Protein AF-A0ABD2UKI7-F1 (afdb_monomer_lite)

Secondary structure (DSSP, 8-state):
---------------------------------------TTHHHHHHHHHHHHTT---EEEEEEE-TTS-EEEEEEE--STTPPTT---GGGSBTTTEEEEEE-GGG-EEEEEEEEEE-HHHHHHTTHHHHHHHHHHH-SS-HHHHHHHHHHHHHHT--S-S---EEEEEEEEPPPP-------

Radius of gyration: 26.69 Å; chains: 1; bounding box: 44×80×82 Å

InterPro domains:
  IPR000246 Peptidase T2, asparaginase 2 [PF01112] (41-159)
  IPR000246 Peptidase T2, asparaginase 2 [PTHR10188] (31-173)
  IPR029055 Nucleophile aminohydrolases, N-terminal [SSF56235] (54-175)

Foldseek 3Di:
DDDDDDDDDDDDDDDDDDDDDDDDDDDDDDDDDDDDDDDPPVVVVVVVVLVVQQFDWDKDKDWDADPQGDIDIAMDGPDGPPDDPPDDFQRPDELQQKYWDQAAPPRPGKTKIKGKTFDGVLSVVLSLHNQLSNLCRPDPDHSVVSNVVSLVVSVVPDDDDPTSDMDMDMDIDDHDDPPPDPPD

Organism: NCBI:txid62892

pLDDT: mean 72.33, std 24.89, range [25.42, 97.56]

Structure (mmCIF, N/CA/C/O backbone):
data_AF-A0ABD2UKI7-F1
#
_entry.id   AF-A0ABD2UKI7-F1
#
loop_
_atom_site.group_PDB
_atom_site.id
_atom_site.type_symbol
_atom_site.label_atom_id
_atom_site.label_alt_id
_atom_site.label_comp_id
_atom_site.label_asym_id
_atom_site.label_entity_id
_atom_site.label_seq_id
_atom_site.pdbx_PDB_ins_code
_atom_site.Cartn_x
_atom_site.Cartn_y
_atom_site.Cartn_z
_atom_site.occupancy
_atom_site.B_iso_or_equiv
_atom_site.auth_seq_id
_atom_site.auth_comp_id
_atom_site.auth_asym_id
_atom_site.auth_atom_id
_atom_site.pdbx_PDB_model_num
ATOM 1 N N . MET A 1 1 ? -11.313 70.860 23.145 1.00 34.66 1 MET A N 1
ATOM 2 C CA . MET A 1 1 ? -11.004 71.648 21.934 1.00 34.66 1 MET A CA 1
ATOM 3 C C . MET A 1 1 ? -10.663 70.625 20.861 1.00 34.66 1 MET A C 1
ATOM 5 O O . MET A 1 1 ? -9.741 69.865 21.110 1.00 34.66 1 MET A O 1
ATOM 9 N N . LEU A 1 2 ? -11.584 70.318 19.932 1.00 32.53 2 LEU A N 1
ATOM 10 C CA . LEU A 1 2 ? -11.815 71.061 18.664 1.00 32.53 2 LEU A CA 1
ATOM 11 C C . LEU A 1 2 ? -10.552 70.909 17.777 1.00 32.53 2 LEU A C 1
ATOM 13 O O . LEU A 1 2 ? -9.479 71.235 18.268 1.00 32.53 2 LEU A O 1
ATOM 17 N N . ASP A 1 3 ? -10.529 70.376 16.551 1.00 33.59 3 ASP A N 1
ATOM 18 C CA . ASP A 1 3 ? -11.526 70.261 15.476 1.00 33.59 3 ASP A CA 1
ATOM 19 C C . ASP A 1 3 ? -11.080 69.240 14.393 1.00 33.59 3 ASP A C 1
ATOM 21 O O . ASP A 1 3 ? -9.898 68.909 14.282 1.00 33.59 3 ASP A O 1
ATOM 25 N N . ASP A 1 4 ? -12.045 68.800 13.577 1.00 31.83 4 ASP A N 1
ATOM 26 C CA . ASP A 1 4 ? -11.924 68.097 12.286 1.00 31.83 4 ASP A CA 1
ATOM 27 C C . ASP A 1 4 ? -11.396 68.987 11.130 1.00 31.83 4 ASP A C 1
ATOM 29 O O . ASP A 1 4 ? -11.665 70.186 11.128 1.00 31.83 4 ASP A O 1
ATOM 33 N N . ALA A 1 5 ? -10.774 68.387 10.086 1.00 36.06 5 ALA A N 1
ATOM 34 C CA . ALA A 1 5 ? -11.144 68.536 8.648 1.00 36.06 5 ALA A CA 1
ATOM 35 C C . ALA A 1 5 ? -10.115 67.956 7.621 1.00 36.06 5 ALA A C 1
ATOM 37 O O . ALA A 1 5 ? -8.963 68.370 7.603 1.00 36.06 5 ALA A O 1
ATOM 38 N N . LYS A 1 6 ? -10.611 67.043 6.745 1.00 33.31 6 LYS A N 1
ATOM 39 C CA . LYS A 1 6 ? -10.411 66.789 5.270 1.00 33.31 6 LYS A CA 1
ATOM 40 C C . LYS A 1 6 ? -9.145 67.297 4.527 1.00 33.31 6 LYS A C 1
ATOM 42 O O . LYS A 1 6 ? -8.696 68.395 4.795 1.00 33.31 6 LYS A O 1
ATOM 47 N N . ALA A 1 7 ? -8.624 66.727 3.423 1.00 32.88 7 ALA A N 1
ATOM 48 C CA . ALA A 1 7 ? -8.887 65.619 2.465 1.00 32.88 7 ALA A CA 1
ATOM 49 C C . ALA A 1 7 ? -7.605 65.485 1.562 1.00 32.88 7 ALA A C 1
ATOM 51 O O . ALA A 1 7 ? -6.802 66.412 1.575 1.00 32.88 7 ALA A O 1
ATOM 52 N N . VAL A 1 8 ? -7.267 64.407 0.824 1.00 32.62 8 VAL A N 1
ATOM 53 C CA . VAL A 1 8 ? -7.708 64.016 -0.548 1.00 32.62 8 VAL A CA 1
ATOM 54 C C . VAL A 1 8 ? -6.780 62.872 -1.065 1.00 32.62 8 VAL A C 1
ATOM 56 O O . VAL A 1 8 ? -5.572 63.004 -0.912 1.00 32.62 8 VAL A O 1
ATOM 59 N N . ASN A 1 9 ? -7.385 61.817 -1.651 1.00 27.88 9 ASN A N 1
ATOM 60 C CA . ASN A 1 9 ? -7.051 60.881 -2.775 1.00 27.88 9 ASN A CA 1
ATOM 61 C C . ASN A 1 9 ? -5.577 60.482 -3.100 1.00 27.88 9 ASN A C 1
ATOM 63 O O . ASN A 1 9 ? -4.677 61.298 -3.003 1.00 27.88 9 ASN A O 1
ATOM 67 N N . ASP A 1 10 ? -5.236 59.239 -3.489 1.00 28.66 10 ASP A N 1
ATOM 68 C CA . ASP A 1 10 ? -5.708 58.483 -4.672 1.00 28.66 10 ASP A CA 1
ATOM 69 C C . ASP A 1 10 ? -5.610 56.938 -4.536 1.00 28.66 10 ASP A C 1
ATOM 71 O O . ASP A 1 10 ? -4.787 56.402 -3.795 1.00 28.66 10 ASP A O 1
ATOM 75 N N . ALA A 1 11 ? -6.469 56.241 -5.295 1.00 32.31 11 ALA A N 1
ATOM 76 C CA . ALA A 1 11 ? -6.607 54.778 -5.440 1.00 32.31 11 ALA A CA 1
ATOM 77 C C . ALA A 1 11 ? -5.668 54.204 -6.555 1.00 32.31 11 ALA A C 1
ATOM 79 O O . ALA A 1 11 ? -4.921 54.998 -7.129 1.00 32.31 11 ALA A O 1
ATOM 80 N N . PRO A 1 12 ? -5.644 52.884 -6.903 1.00 35.91 12 PRO A N 1
ATOM 81 C CA . PRO A 1 12 ? -6.806 52.141 -7.427 1.00 35.91 12 PRO A CA 1
ATOM 82 C C . PRO A 1 12 ? -7.018 50.695 -6.911 1.00 35.91 12 PRO A C 1
ATOM 84 O O . PRO A 1 12 ? -6.092 49.963 -6.572 1.00 35.91 12 PRO A O 1
ATOM 87 N N . ASP A 1 13 ? -8.296 50.303 -6.946 1.00 25.97 13 ASP A N 1
ATOM 88 C CA . ASP A 1 13 ? -8.883 48.969 -6.759 1.00 25.97 13 ASP A CA 1
ATOM 89 C C . ASP A 1 13 ? -8.668 48.042 -7.971 1.00 25.97 13 ASP A C 1
ATOM 91 O O . ASP A 1 13 ? -8.843 48.470 -9.113 1.00 25.97 13 ASP A O 1
ATOM 95 N N . ILE A 1 14 ? -8.482 46.736 -7.733 1.00 30.80 14 ILE A N 1
ATOM 96 C CA . ILE A 1 14 ? -8.869 45.684 -8.692 1.00 30.80 14 ILE A CA 1
ATOM 97 C C . ILE A 1 14 ? -9.684 44.610 -7.957 1.00 30.80 14 ILE A C 1
ATOM 99 O O . ILE A 1 14 ? -9.165 43.830 -7.160 1.00 30.80 14 ILE A O 1
ATOM 103 N N . LYS A 1 15 ? -10.989 44.588 -8.253 1.00 27.50 15 LYS A N 1
ATOM 104 C CA . LYS A 1 15 ? -11.957 43.537 -7.907 1.00 27.50 15 LYS A CA 1
ATOM 105 C C . LYS A 1 15 ? -11.877 42.397 -8.922 1.00 27.50 15 LYS A C 1
ATOM 107 O O . LYS A 1 15 ? -11.728 42.648 -10.113 1.00 27.50 15 LYS A O 1
ATOM 112 N N . MET A 1 16 ? -12.108 41.165 -8.472 1.00 26.16 16 MET A N 1
ATOM 113 C CA . MET A 1 16 ? -12.316 40.008 -9.344 1.00 26.16 16 MET A CA 1
ATOM 114 C C . MET A 1 16 ? -13.643 39.333 -8.970 1.00 26.16 16 MET A C 1
ATOM 116 O O . MET A 1 16 ? -13.858 38.960 -7.818 1.00 26.16 16 MET A O 1
ATOM 120 N N . THR A 1 17 ? -14.558 39.240 -9.937 1.00 27.23 17 THR A N 1
ATOM 121 C CA . THR A 1 17 ? -15.897 38.637 -9.819 1.00 27.23 17 THR A C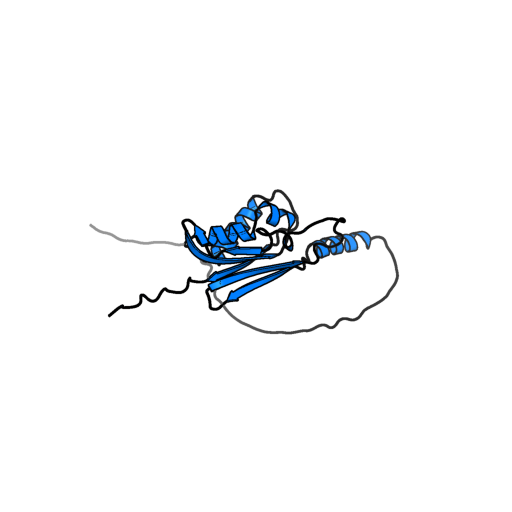A 1
ATOM 122 C C . THR A 1 17 ? -16.048 37.459 -10.787 1.00 27.23 17 THR A C 1
ATOM 124 O O . THR A 1 17 ? -15.547 37.515 -11.906 1.00 27.23 17 THR A O 1
ATOM 127 N N . ASN A 1 18 ? -16.766 36.422 -10.344 1.00 27.81 18 ASN A N 1
ATOM 128 C CA . ASN A 1 18 ? -17.117 35.175 -11.047 1.00 27.81 18 ASN A CA 1
ATOM 129 C C . ASN A 1 18 ? -17.996 35.361 -12.307 1.00 27.81 18 ASN A C 1
ATOM 131 O O . ASN A 1 18 ? -18.857 36.239 -12.302 1.00 27.81 18 ASN A O 1
ATOM 135 N N . ALA A 1 19 ? -17.906 34.435 -13.285 1.00 28.41 19 ALA A N 1
ATOM 136 C CA . ALA A 1 19 ? -18.919 33.385 -13.575 1.00 28.41 19 ALA A CA 1
ATOM 137 C C . ALA A 1 19 ? -18.889 32.812 -15.030 1.00 28.41 19 ALA A C 1
ATOM 139 O O . ALA A 1 19 ? -18.570 33.543 -15.962 1.00 28.41 19 ALA A O 1
ATOM 140 N N . LYS A 1 20 ? -19.391 31.556 -15.162 1.00 28.77 20 LYS A N 1
ATOM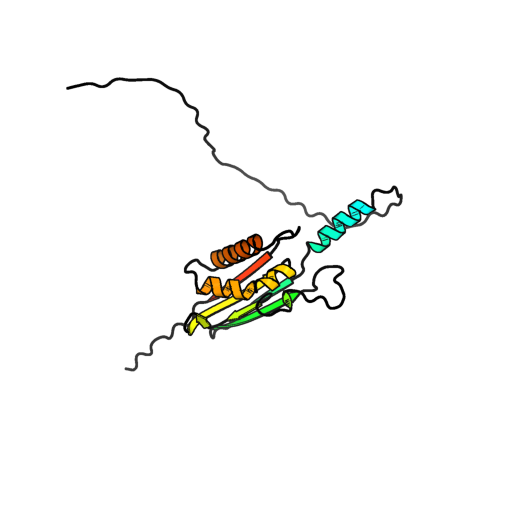 141 C CA . LYS A 1 20 ? -20.008 30.832 -16.324 1.00 28.77 20 LYS A CA 1
ATOM 142 C C . LYS A 1 20 ? -19.098 30.008 -17.273 1.00 28.77 20 LYS A C 1
ATOM 144 O O . LYS A 1 20 ? -18.156 30.552 -17.824 1.00 28.77 20 LYS A O 1
ATOM 149 N N . GLU A 1 21 ? -19.217 28.659 -17.287 1.00 25.42 21 GLU A N 1
ATOM 150 C CA . GLU A 1 21 ? -20.090 27.769 -18.139 1.00 25.42 21 GLU A CA 1
ATOM 151 C C . GLU A 1 21 ? -19.555 27.668 -19.599 1.00 25.42 21 GLU A C 1
ATOM 153 O O . GLU A 1 21 ? -19.204 28.699 -20.147 1.00 25.42 21 GLU A O 1
ATOM 158 N N . THR A 1 22 ? -19.404 26.554 -20.348 1.00 26.58 22 THR A N 1
ATOM 159 C CA . THR A 1 22 ? -20.104 25.253 -20.469 1.00 26.58 22 THR A CA 1
ATOM 160 C C . THR A 1 22 ? -19.372 24.333 -21.499 1.00 26.58 22 THR A C 1
ATOM 162 O O . THR A 1 22 ? -18.744 24.848 -22.415 1.00 26.58 22 THR A O 1
ATOM 165 N N . ASN A 1 23 ? -19.505 23.000 -21.337 1.00 27.52 23 ASN A N 1
ATOM 166 C CA . ASN A 1 23 ? -19.425 21.827 -22.259 1.00 27.52 23 ASN A CA 1
ATOM 167 C C . ASN A 1 23 ? -18.606 21.823 -23.576 1.00 27.52 23 ASN A C 1
ATOM 169 O O . ASN A 1 23 ? -18.861 22.631 -24.460 1.00 27.52 23 ASN A O 1
ATOM 173 N N . ALA A 1 24 ? -17.861 20.725 -23.812 1.00 27.64 24 ALA A N 1
ATOM 174 C CA . ALA A 1 24 ? -18.074 19.798 -24.949 1.00 27.64 24 ALA A CA 1
ATOM 175 C C . ALA A 1 24 ? -17.179 18.539 -24.853 1.00 27.64 24 ALA A C 1
ATOM 177 O O . ALA A 1 24 ? -16.019 18.608 -24.459 1.00 27.64 24 ALA A O 1
ATOM 178 N N . ILE A 1 25 ? -17.763 17.396 -25.214 1.00 38.03 25 ILE A N 1
ATOM 179 C CA . ILE A 1 25 ? -17.191 16.044 -25.270 1.00 38.03 25 ILE A CA 1
ATOM 180 C C . ILE A 1 25 ? -16.642 15.823 -26.684 1.00 38.03 25 ILE A C 1
ATOM 182 O O . ILE A 1 25 ? -17.326 16.187 -27.639 1.00 38.03 25 ILE A O 1
ATOM 186 N N . SER A 1 26 ? -15.497 15.153 -26.832 1.00 28.19 26 SER A N 1
ATOM 187 C CA . SER A 1 26 ? -15.222 14.384 -28.056 1.00 28.19 26 SER A CA 1
ATOM 188 C C . SER 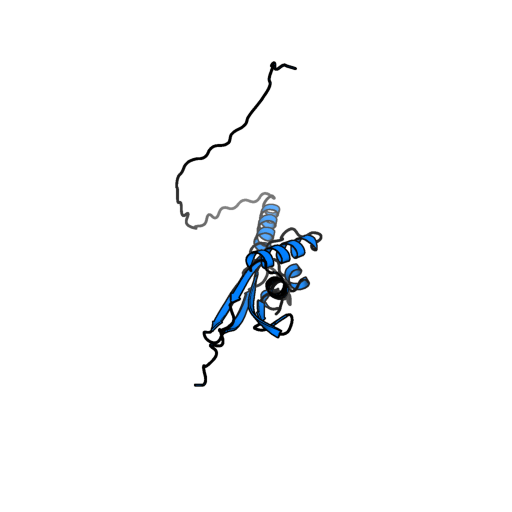A 1 26 ? -14.247 13.242 -27.778 1.00 28.19 26 SER A C 1
ATOM 190 O O . SER A 1 26 ? -13.084 13.458 -27.445 1.00 28.19 26 SER A O 1
ATOM 192 N N . GLU A 1 27 ? -14.781 12.032 -27.913 1.00 35.81 27 GLU A N 1
ATOM 193 C CA . GLU A 1 27 ? -14.075 10.785 -28.186 1.00 35.81 27 GLU A CA 1
ATOM 194 C C . GLU A 1 27 ? -13.329 10.923 -29.521 1.00 35.81 27 GLU A C 1
ATOM 196 O O . GLU A 1 27 ? -13.884 11.483 -30.467 1.00 35.81 27 GLU A O 1
ATOM 201 N N . VAL A 1 28 ? -12.103 10.404 -29.628 1.00 29.27 28 VAL A N 1
ATOM 202 C CA . VAL A 1 28 ? -11.492 10.148 -30.939 1.00 29.27 28 VAL A CA 1
ATOM 203 C C . VAL A 1 28 ? -10.830 8.778 -30.920 1.00 29.27 28 VAL A C 1
ATOM 205 O O . VAL A 1 28 ? -9.921 8.502 -30.137 1.00 29.27 28 VAL A O 1
ATOM 208 N N . GLU A 1 29 ? -11.379 7.932 -31.786 1.00 27.38 29 GLU A N 1
ATOM 209 C CA . GLU A 1 29 ? -10.967 6.583 -32.138 1.00 27.38 29 GLU A CA 1
ATOM 210 C C . GLU A 1 29 ? -9.518 6.500 -32.630 1.00 27.38 29 GLU A C 1
ATOM 212 O O . GLU A 1 29 ? -8.951 7.416 -33.224 1.00 27.38 29 GLU A O 1
ATOM 217 N N . SER A 1 30 ? -8.954 5.316 -32.421 1.00 35.41 30 SER A N 1
ATOM 218 C CA . SER A 1 30 ? -7.718 4.842 -33.030 1.00 35.41 30 SER A CA 1
ATOM 219 C C . SER A 1 30 ? -7.952 4.446 -34.490 1.00 35.41 30 SER A C 1
ATOM 221 O O . SER A 1 30 ? -8.977 3.835 -34.773 1.00 35.41 30 SER A O 1
ATOM 223 N N . GLN A 1 31 ? -6.992 4.726 -35.387 1.00 28.91 31 GLN A N 1
ATOM 224 C CA . GLN A 1 31 ? -6.521 3.842 -36.480 1.00 28.91 31 GLN A CA 1
ATOM 225 C C . GLN A 1 31 ? -5.398 4.508 -37.325 1.00 28.91 31 GLN A C 1
ATOM 227 O O . GLN A 1 31 ? -5.232 5.727 -37.272 1.00 28.91 31 GLN A O 1
ATOM 232 N N . PRO A 1 32 ? -4.565 3.709 -38.033 1.00 40.91 32 PRO A N 1
ATOM 233 C CA . PRO A 1 32 ? -3.160 4.006 -38.330 1.00 40.91 32 PRO A CA 1
ATOM 234 C C . PRO A 1 32 ? -2.938 4.622 -39.721 1.00 40.91 32 PRO A C 1
ATOM 236 O O . PRO A 1 32 ? -3.756 4.475 -40.625 1.00 40.91 32 PRO A O 1
ATOM 239 N N . SER A 1 33 ? -1.803 5.294 -39.926 1.00 28.86 33 SER A N 1
ATOM 240 C CA . SER A 1 33 ? -1.384 5.785 -41.246 1.00 28.86 33 SER A CA 1
ATOM 241 C C . SER A 1 33 ? 0.111 5.570 -41.451 1.00 28.86 33 SER A C 1
ATOM 243 O O . SER A 1 33 ? 0.948 6.141 -40.760 1.00 28.86 33 SER A O 1
ATOM 245 N N . ASP A 1 34 ? 0.396 4.708 -42.414 1.00 39.03 34 ASP A N 1
ATOM 246 C CA . ASP A 1 34 ? 1.694 4.248 -42.881 1.00 39.03 34 ASP A CA 1
ATOM 247 C C . ASP A 1 34 ? 2.145 5.154 -44.041 1.00 39.03 34 ASP A C 1
ATOM 249 O O . ASP A 1 34 ? 1.484 5.132 -45.078 1.00 39.03 34 ASP A O 1
ATOM 253 N N . GLN A 1 35 ? 3.207 5.967 -43.899 1.00 35.75 35 GLN A N 1
ATOM 254 C CA . GLN A 1 35 ? 3.926 6.571 -45.041 1.00 35.75 35 GLN A CA 1
ATOM 255 C C . GLN A 1 35 ? 5.415 6.844 -44.749 1.00 35.75 35 GLN A C 1
ATOM 257 O O . GLN A 1 35 ? 5.794 7.571 -43.834 1.00 35.75 35 GLN A O 1
ATOM 262 N N . LEU A 1 36 ? 6.252 6.272 -45.618 1.00 48.94 36 LEU A N 1
ATOM 263 C CA . LEU A 1 36 ? 7.705 6.408 -45.729 1.00 48.94 36 LEU A CA 1
ATOM 264 C C . LEU A 1 36 ? 8.148 7.804 -46.209 1.00 48.94 36 LEU A C 1
ATOM 266 O O . LEU A 1 36 ? 7.772 8.206 -47.309 1.00 48.94 36 LEU A O 1
ATOM 270 N N . ARG A 1 37 ? 9.086 8.447 -45.497 1.00 34.56 37 ARG A N 1
ATOM 271 C CA . ARG A 1 37 ? 10.335 9.023 -46.057 1.00 34.56 37 ARG A CA 1
ATOM 272 C C . ARG A 1 37 ? 11.174 9.677 -44.958 1.00 34.56 37 ARG A C 1
ATOM 274 O O . ARG A 1 37 ? 10.695 10.545 -44.242 1.00 3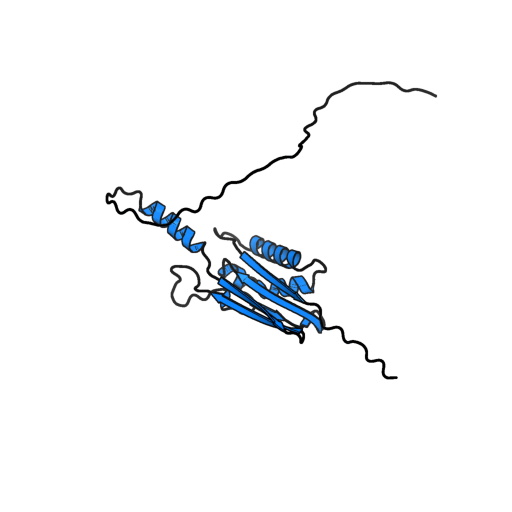4.56 37 ARG A O 1
ATOM 281 N N . GLY A 1 38 ? 12.428 9.246 -44.847 1.00 45.75 38 GLY A N 1
ATOM 282 C CA . GLY A 1 38 ? 13.380 9.771 -43.877 1.00 45.75 38 GLY A CA 1
ATOM 283 C C . GLY A 1 38 ? 13.914 11.155 -44.237 1.00 45.75 38 GLY A C 1
ATOM 284 O O . GLY A 1 38 ? 14.222 11.425 -45.395 1.00 45.75 38 GLY A O 1
ATOM 285 N N . ASP A 1 39 ? 14.072 11.974 -43.202 1.00 39.00 39 ASP A N 1
ATOM 286 C CA . ASP A 1 39 ? 15.196 12.890 -43.027 1.00 39.00 39 ASP A CA 1
ATOM 287 C C . ASP A 1 39 ? 15.414 13.071 -41.510 1.00 39.00 39 ASP A C 1
ATOM 289 O O . ASP A 1 39 ? 14.467 12.942 -40.732 1.00 39.00 39 ASP A O 1
ATOM 293 N N . GLY A 1 40 ? 16.661 13.240 -41.072 1.00 48.00 40 GLY A N 1
ATOM 294 C CA . GLY A 1 40 ? 17.178 12.902 -39.730 1.00 48.00 40 GLY A CA 1
ATOM 295 C C . GLY A 1 40 ? 16.683 13.720 -38.521 1.00 48.00 40 GLY A C 1
ATOM 296 O O . GLY A 1 40 ? 17.492 14.265 -37.777 1.00 48.00 40 GLY A O 1
ATOM 297 N N . VAL A 1 41 ? 15.369 13.767 -38.288 1.00 47.53 41 VAL A N 1
ATOM 298 C CA . VAL A 1 41 ? 14.692 14.391 -37.127 1.00 47.53 41 VAL A CA 1
ATOM 299 C C . VAL A 1 41 ? 13.995 13.337 -36.240 1.00 47.53 41 VAL A C 1
ATOM 301 O O . VAL A 1 41 ? 13.603 13.616 -35.108 1.00 47.53 41 VAL A O 1
ATOM 304 N N . GLY A 1 42 ? 13.891 12.092 -36.722 1.00 43.31 42 GLY A N 1
ATOM 305 C CA . GLY A 1 42 ? 13.204 10.986 -36.040 1.00 43.31 42 GLY A CA 1
ATOM 306 C C . GLY A 1 42 ? 13.876 10.488 -34.755 1.00 43.31 42 GLY A C 1
ATOM 307 O O . GLY A 1 42 ? 13.195 9.936 -33.895 1.00 43.31 42 GLY A O 1
ATOM 308 N N . ASP A 1 43 ? 15.175 10.732 -34.581 1.00 51.06 43 ASP A N 1
ATOM 309 C CA . ASP A 1 43 ? 15.923 10.265 -33.404 1.00 51.06 43 ASP A CA 1
ATOM 310 C C . ASP A 1 43 ? 15.555 11.055 -32.135 1.00 51.06 43 ASP A C 1
ATOM 312 O O . ASP A 1 43 ? 15.440 10.492 -31.050 1.00 51.06 43 ASP A O 1
ATOM 316 N N . GLN A 1 44 ? 15.276 12.359 -32.269 1.00 55.12 44 GLN A N 1
ATOM 317 C CA . GLN A 1 44 ? 14.942 13.213 -31.121 1.00 55.12 44 GLN A CA 1
ATOM 318 C C . GLN A 1 44 ? 13.490 13.054 -30.657 1.00 55.12 44 GLN A C 1
ATOM 320 O O . GLN A 1 44 ? 13.222 13.105 -29.461 1.00 55.12 44 GLN A O 1
ATOM 325 N N . ILE A 1 45 ? 12.559 12.808 -31.582 1.00 58.00 45 ILE A N 1
ATOM 326 C CA . ILE A 1 45 ? 11.150 12.529 -31.255 1.00 58.00 45 ILE A CA 1
ATOM 327 C C . ILE A 1 45 ? 11.022 11.148 -30.593 1.00 58.00 45 ILE A C 1
ATOM 329 O O . ILE A 1 45 ? 10.264 10.985 -29.642 1.00 58.00 45 ILE A O 1
ATOM 333 N N . SER A 1 46 ? 11.819 10.172 -31.037 1.00 57.66 46 SER A N 1
ATOM 334 C CA . SER A 1 46 ? 11.865 8.837 -30.427 1.00 57.66 46 SER A CA 1
ATOM 335 C C . SER A 1 46 ? 12.464 8.862 -29.018 1.00 57.66 46 SER A C 1
ATOM 337 O O . SER A 1 46 ? 11.971 8.160 -28.142 1.00 57.66 46 SER A O 1
ATOM 339 N N . LEU A 1 47 ? 13.479 9.702 -28.772 1.00 59.84 47 LEU A N 1
ATOM 340 C CA . LEU A 1 47 ? 14.027 9.927 -27.430 1.00 59.84 47 LEU A CA 1
ATOM 341 C C . LEU A 1 47 ? 13.027 10.622 -26.502 1.00 59.84 47 LEU A C 1
ATOM 343 O O . LEU A 1 47 ? 12.893 10.209 -25.358 1.00 59.84 47 LEU A O 1
ATOM 347 N N . LEU A 1 48 ? 12.307 11.640 -26.981 1.00 58.34 48 LEU A N 1
ATOM 348 C CA . LEU A 1 48 ? 11.272 12.315 -26.190 1.00 58.34 48 LEU A CA 1
ATOM 349 C C . LEU A 1 48 ? 10.145 11.351 -25.792 1.00 58.34 48 LEU A C 1
ATOM 351 O O . LEU A 1 48 ? 9.749 11.348 -24.634 1.00 58.34 48 LEU A O 1
ATOM 355 N N . ASN A 1 49 ? 9.706 10.480 -26.705 1.00 55.81 49 ASN A N 1
ATOM 356 C CA . ASN A 1 49 ? 8.702 9.454 -26.407 1.00 55.81 49 ASN A CA 1
ATOM 357 C C . ASN A 1 49 ? 9.241 8.342 -25.491 1.00 55.81 49 ASN A C 1
ATOM 359 O O . ASN A 1 49 ? 8.517 7.855 -24.635 1.00 55.81 49 ASN A O 1
ATOM 363 N N . ALA A 1 50 ? 10.509 7.941 -25.635 1.00 55.34 50 ALA A N 1
ATOM 364 C CA . ALA A 1 50 ? 11.128 6.947 -24.753 1.00 55.34 50 ALA A CA 1
ATOM 365 C C . ALA A 1 50 ? 11.323 7.472 -23.321 1.00 55.34 50 ALA A C 1
ATOM 367 O O . ALA A 1 50 ? 11.234 6.695 -22.376 1.00 55.34 50 ALA A O 1
ATOM 368 N N . LEU A 1 51 ? 11.560 8.779 -23.161 1.00 57.88 51 LEU A N 1
ATOM 369 C CA . LEU A 1 51 ? 11.548 9.436 -21.855 1.00 57.88 51 LEU A CA 1
ATOM 370 C C . LEU A 1 51 ? 10.122 9.516 -21.290 1.00 57.88 51 LEU A C 1
ATOM 372 O O . LEU A 1 51 ? 9.952 9.292 -20.101 1.00 57.88 51 LEU A O 1
ATOM 376 N N . ASP A 1 52 ? 9.108 9.763 -22.127 1.00 54.50 52 ASP A N 1
ATOM 377 C CA . ASP A 1 52 ? 7.690 9.803 -21.720 1.00 54.50 52 ASP A CA 1
ATOM 378 C C . ASP A 1 52 ? 7.137 8.413 -21.325 1.00 54.50 52 ASP A C 1
ATOM 380 O O . ASP A 1 52 ? 6.267 8.294 -20.469 1.00 54.50 52 ASP A O 1
ATOM 384 N N . GLU A 1 53 ? 7.688 7.324 -21.865 1.00 52.56 53 GLU A N 1
ATOM 385 C CA . GLU A 1 53 ? 7.364 5.951 -21.438 1.00 52.56 53 GLU A CA 1
ATOM 386 C C . GLU A 1 53 ? 7.933 5.609 -20.046 1.00 52.56 53 GLU A C 1
ATOM 388 O O . GLU A 1 53 ? 7.314 4.848 -19.297 1.00 52.56 53 GLU A O 1
ATOM 393 N N . ASP A 1 54 ? 9.052 6.222 -19.634 1.00 56.00 54 ASP A N 1
ATOM 394 C CA . ASP A 1 54 ? 9.538 6.146 -18.245 1.00 56.00 54 ASP A CA 1
ATOM 395 C C . ASP A 1 54 ? 8.604 6.887 -17.260 1.00 56.00 54 ASP A C 1
ATOM 397 O O . ASP A 1 54 ? 8.642 6.620 -16.051 1.00 56.00 54 ASP A O 1
ATOM 401 N N . LEU A 1 55 ? 7.708 7.756 -17.758 1.00 58.69 55 LEU A N 1
ATOM 402 C CA . LEU A 1 55 ? 6.666 8.415 -16.961 1.00 58.69 55 LEU A CA 1
ATOM 403 C C . LEU A 1 55 ? 5.424 7.539 -16.721 1.00 58.69 55 LEU A C 1
ATOM 405 O O . LEU A 1 55 ? 4.657 7.818 -15.790 1.00 58.69 55 LEU A O 1
ATOM 409 N N . ILE A 1 56 ? 5.213 6.465 -17.489 1.00 65.06 56 ILE A N 1
ATOM 410 C CA . ILE A 1 56 ? 4.024 5.612 -17.355 1.00 65.06 56 ILE A CA 1
ATOM 411 C C . ILE A 1 56 ? 4.326 4.450 -16.404 1.00 65.06 56 ILE A C 1
ATOM 413 O O . ILE A 1 56 ? 4.646 3.327 -16.790 1.00 65.06 56 ILE A O 1
ATOM 417 N N . SER A 1 57 ? 4.203 4.712 -15.101 1.00 72.19 57 SER A N 1
ATOM 418 C CA . SER A 1 57 ? 4.320 3.664 -14.086 1.00 72.19 57 SER A CA 1
ATOM 419 C C . SER A 1 57 ? 3.005 2.894 -13.933 1.00 72.19 57 SER A C 1
ATOM 421 O O . SER A 1 57 ? 2.033 3.414 -13.381 1.00 72.19 57 SER A O 1
ATOM 423 N N . ASP A 1 58 ? 2.994 1.625 -14.333 1.00 84.94 58 ASP A N 1
ATOM 424 C CA . ASP A 1 58 ? 1.894 0.703 -14.048 1.00 84.94 58 ASP A CA 1
ATOM 425 C C . ASP A 1 58 ? 2.094 0.084 -12.658 1.00 84.94 58 ASP A C 1
ATOM 427 O O . ASP A 1 58 ? 2.907 -0.822 -12.451 1.00 84.94 58 ASP A O 1
ATOM 431 N N . THR A 1 59 ? 1.421 0.645 -11.654 1.00 91.12 59 THR A N 1
ATOM 432 C CA . THR A 1 59 ? 1.375 0.092 -10.296 1.00 91.12 59 THR A CA 1
ATOM 433 C C . THR A 1 59 ? -0.055 0.113 -9.791 1.00 91.12 59 THR A C 1
ATOM 435 O O . THR A 1 59 ? -0.696 1.162 -9.742 1.00 91.12 59 THR A O 1
ATOM 438 N N . VAL A 1 60 ? -0.523 -1.045 -9.335 1.00 95.31 60 VAL A N 1
ATOM 439 C CA . VAL A 1 60 ? -1.810 -1.207 -8.663 1.00 95.31 60 VAL A CA 1
ATOM 440 C C . VAL A 1 60 ? -1.592 -1.462 -7.175 1.00 95.31 60 VAL A C 1
ATOM 442 O O . VAL A 1 60 ? -0.625 -2.106 -6.758 1.00 95.31 60 VAL A O 1
ATOM 445 N N . GLY A 1 61 ? -2.500 -0.941 -6.357 1.00 95.62 61 GLY A N 1
ATOM 446 C CA . GLY A 1 61 ? -2.497 -1.107 -4.910 1.00 95.62 61 GLY A CA 1
ATOM 447 C C . GLY A 1 61 ? -3.898 -1.420 -4.409 1.00 95.62 61 GLY A C 1
ATOM 448 O O . GLY A 1 61 ? -4.875 -0.871 -4.914 1.00 95.62 61 GLY A O 1
ATOM 449 N N . VAL A 1 62 ? -3.996 -2.306 -3.422 1.00 97.56 62 VAL A N 1
ATOM 450 C CA . VAL A 1 62 ? -5.263 -2.709 -2.806 1.00 97.56 62 VAL A CA 1
ATOM 451 C C . VAL A 1 62 ? -5.115 -2.671 -1.295 1.00 97.56 62 VAL A C 1
ATOM 453 O O . VAL A 1 62 ? -4.129 -3.164 -0.748 1.00 97.56 62 VAL A O 1
ATOM 456 N N . ILE A 1 63 ? -6.123 -2.120 -0.623 1.00 97.44 63 ILE A N 1
ATOM 457 C CA . ILE A 1 63 ? -6.240 -2.128 0.833 1.00 97.44 63 ILE A CA 1
ATOM 458 C C . ILE A 1 63 ? -7.600 -2.717 1.183 1.00 97.44 63 ILE A C 1
ATOM 460 O O . ILE A 1 63 ? -8.628 -2.258 0.690 1.00 97.44 63 ILE A O 1
ATOM 464 N N . CYS A 1 64 ? -7.594 -3.724 2.047 1.00 96.38 64 CYS A N 1
ATOM 465 C CA . CYS A 1 64 ? -8.785 -4.403 2.531 1.00 96.38 64 CYS A CA 1
ATOM 466 C C . CYS A 1 64 ? -8.881 -4.243 4.048 1.00 96.38 64 CYS A C 1
ATOM 468 O O . CYS A 1 64 ? -7.884 -4.385 4.757 1.00 96.38 64 CYS A O 1
ATOM 470 N N . LEU A 1 65 ? -10.094 -4.001 4.539 1.00 94.62 65 LEU A N 1
ATOM 471 C CA . LEU A 1 65 ? -10.436 -3.993 5.956 1.00 94.62 65 LEU A CA 1
ATOM 472 C C . LEU A 1 65 ? -11.601 -4.958 6.165 1.00 94.62 65 LEU A C 1
ATOM 474 O O . LEU A 1 65 ? -12.629 -4.830 5.501 1.00 94.62 65 LEU A O 1
ATOM 478 N N . ASP A 1 66 ? -11.435 -5.929 7.059 1.00 93.31 66 ASP A N 1
ATOM 479 C CA . ASP A 1 66 ? -12.513 -6.849 7.416 1.00 93.31 66 ASP A CA 1
ATOM 480 C C . ASP A 1 66 ? -13.418 -6.274 8.526 1.00 93.31 66 ASP A C 1
ATOM 482 O O . ASP A 1 66 ? -13.104 -5.280 9.186 1.00 93.31 66 ASP A O 1
ATOM 486 N N . SER A 1 67 ? -14.555 -6.929 8.773 1.00 89.44 67 SER A N 1
ATOM 487 C CA . SER A 1 67 ? -15.500 -6.535 9.828 1.00 89.44 67 SER A CA 1
ATOM 488 C C . SER A 1 67 ? -14.972 -6.747 11.253 1.00 89.44 67 SER A C 1
ATOM 490 O O . SER A 1 67 ? -15.603 -6.305 12.210 1.00 89.44 67 SER A O 1
ATOM 492 N N . LYS A 1 68 ? -13.852 -7.463 11.415 1.00 88.44 68 LYS A N 1
ATOM 493 C CA . LYS A 1 68 ? -13.173 -7.680 12.699 1.00 88.44 68 LYS A CA 1
ATOM 494 C C . LYS A 1 68 ? -12.117 -6.602 12.973 1.00 88.44 68 LYS A C 1
ATOM 496 O O . LYS A 1 68 ? -11.532 -6.604 14.053 1.00 88.44 68 LYS A O 1
ATOM 501 N N . GLY A 1 69 ? -11.888 -5.677 12.039 1.00 88.94 69 GLY A N 1
ATOM 502 C CA . GLY A 1 69 ? -10.867 -4.639 12.150 1.00 88.94 69 GLY A CA 1
ATOM 503 C C . GLY A 1 69 ? -9.464 -5.107 11.749 1.00 88.94 69 GLY A C 1
ATOM 504 O O . GLY A 1 69 ? -8.482 -4.453 12.098 1.00 88.94 69 GLY A O 1
ATOM 505 N N . HIS A 1 70 ? -9.328 -6.228 11.037 1.00 91.38 70 HIS A N 1
ATOM 506 C CA . HIS A 1 70 ? -8.055 -6.624 10.445 1.00 91.38 70 HIS A CA 1
ATOM 507 C C . HIS A 1 70 ? -7.857 -5.937 9.103 1.00 91.38 70 HIS A C 1
ATOM 509 O O . HIS A 1 70 ? -8.739 -5.948 8.242 1.00 91.38 70 HIS A O 1
ATOM 515 N N . MET A 1 71 ? -6.664 -5.385 8.914 1.00 94.25 71 MET A N 1
ATOM 516 C CA . MET A 1 71 ? -6.296 -4.691 7.695 1.00 94.25 71 MET A CA 1
ATOM 517 C C . MET A 1 71 ? -5.195 -5.438 6.953 1.00 94.25 71 MET A C 1
ATOM 519 O O . MET A 1 71 ? -4.225 -5.895 7.557 1.00 94.25 71 MET A O 1
ATOM 523 N N . ALA A 1 72 ? -5.346 -5.526 5.637 1.00 95.62 72 ALA A N 1
ATOM 524 C CA . ALA A 1 72 ? -4.366 -6.096 4.730 1.00 95.62 72 ALA A CA 1
ATOM 525 C C . ALA A 1 72 ? -4.143 -5.148 3.551 1.00 95.62 72 ALA A C 1
ATOM 527 O O . ALA A 1 72 ? -5.066 -4.473 3.098 1.00 95.62 72 ALA A O 1
ATOM 528 N N . CYS A 1 73 ? -2.917 -5.112 3.041 1.00 97.00 73 CYS A N 1
ATOM 529 C CA . CYS A 1 73 ? -2.549 -4.306 1.885 1.00 97.00 73 CYS A CA 1
ATOM 530 C C . CYS A 1 73 ? -1.689 -5.118 0.916 1.00 97.00 73 CYS A C 1
ATOM 532 O O . CYS A 1 73 ? -0.865 -5.933 1.334 1.00 97.00 73 CYS A O 1
ATOM 534 N N . GLY A 1 74 ? -1.837 -4.848 -0.374 1.00 96.94 74 GLY A N 1
ATOM 535 C CA . GLY A 1 74 ? -1.036 -5.447 -1.433 1.00 96.94 74 GLY A CA 1
ATOM 536 C C . GLY A 1 74 ? -0.711 -4.424 -2.509 1.00 96.94 74 GLY A C 1
ATOM 537 O O . GLY A 1 74 ? -1.453 -3.464 -2.711 1.00 96.94 74 GLY A O 1
ATOM 538 N N . SER A 1 75 ? 0.407 -4.624 -3.196 1.00 96.19 75 SER A N 1
ATOM 539 C CA . SER A 1 75 ? 0.780 -3.843 -4.372 1.00 96.19 75 SER A CA 1
ATOM 540 C C . SER A 1 75 ? 1.370 -4.767 -5.433 1.00 96.19 75 SER A C 1
ATOM 542 O O . SER A 1 75 ? 1.949 -5.803 -5.105 1.00 96.19 75 SER A O 1
ATOM 544 N N . SER A 1 76 ? 1.181 -4.413 -6.700 1.00 95.31 76 SER A N 1
ATOM 545 C CA . SER A 1 76 ? 1.736 -5.119 -7.851 1.00 95.31 76 SER A CA 1
ATOM 546 C C . SER A 1 76 ? 2.115 -4.117 -8.938 1.00 95.31 76 SER A C 1
ATOM 548 O O . SER A 1 76 ? 1.483 -3.069 -9.059 1.00 95.31 76 SER A O 1
ATOM 550 N N . SER A 1 77 ? 3.152 -4.426 -9.714 1.00 93.00 77 SER A N 1
ATOM 551 C CA . SER A 1 77 ? 3.639 -3.577 -10.803 1.00 93.00 77 SER A CA 1
ATOM 552 C C . SER A 1 77 ? 4.429 -4.395 -11.823 1.00 93.00 77 SER A C 1
ATOM 554 O O . SER A 1 77 ? 5.146 -5.330 -11.453 1.00 93.00 77 SER A O 1
ATOM 556 N N . SER A 1 78 ? 4.352 -4.010 -13.098 1.00 89.69 78 SER A N 1
ATOM 557 C CA . SER A 1 78 ? 5.220 -4.518 -14.172 1.00 89.69 78 SER A CA 1
ATOM 558 C C . SER A 1 78 ? 6.641 -3.912 -14.122 1.00 89.69 78 SER A C 1
ATOM 560 O O . SER A 1 78 ? 7.622 -4.537 -14.555 1.00 89.69 78 SER A O 1
ATOM 562 N N . GLY A 1 79 ? 6.793 -2.766 -13.453 1.00 87.75 79 GLY A N 1
ATOM 563 C CA . GLY A 1 79 ? 8.030 -1.996 -13.339 1.00 87.75 79 GLY A CA 1
ATOM 564 C C . GLY A 1 79 ? 8.176 -0.950 -14.444 1.00 87.75 79 GLY A C 1
ATOM 565 O O . GLY A 1 79 ? 7.274 -0.755 -15.243 1.00 87.75 79 GLY A O 1
ATOM 566 N N . ILE A 1 80 ? 9.323 -0.269 -14.461 1.00 87.50 80 ILE A N 1
ATOM 567 C CA . ILE A 1 80 ? 9.648 0.720 -15.499 1.00 87.50 80 ILE A CA 1
ATOM 568 C C . ILE A 1 80 ? 9.982 0.027 -16.828 1.00 87.50 80 ILE A C 1
ATOM 570 O O . ILE A 1 80 ? 10.457 -1.121 -16.825 1.00 87.50 80 ILE A O 1
ATOM 574 N N . ALA A 1 81 ? 9.745 0.723 -17.941 1.00 85.69 81 ALA A N 1
ATOM 575 C CA . ALA A 1 81 ? 10.099 0.259 -19.275 1.00 85.69 81 ALA A CA 1
ATOM 576 C C . ALA A 1 81 ? 11.614 0.008 -19.388 1.00 85.69 81 ALA A C 1
ATOM 578 O O . ALA A 1 81 ? 12.417 0.585 -18.661 1.00 85.69 81 ALA A O 1
ATOM 579 N N . LEU A 1 82 ? 12.011 -0.931 -20.258 1.00 87.44 82 LEU A N 1
ATOM 580 C CA . LEU A 1 82 ? 13.419 -1.249 -20.564 1.00 87.44 82 LEU A CA 1
ATOM 581 C C . LEU A 1 82 ? 14.330 -1.482 -19.338 1.00 87.44 82 LEU A C 1
ATOM 583 O O . LEU A 1 82 ? 15.552 -1.340 -19.420 1.00 87.44 82 LEU A O 1
ATOM 587 N N . LYS A 1 83 ? 13.751 -1.883 -18.198 1.00 86.06 83 LYS A N 1
ATOM 588 C CA . LYS A 1 83 ? 14.503 -2.112 -16.964 1.00 86.06 83 LYS A CA 1
ATOM 589 C C . LYS A 1 83 ? 15.623 -3.127 -17.178 1.00 86.06 83 LYS A C 1
ATOM 591 O O . LYS A 1 83 ? 15.440 -4.169 -17.811 1.00 86.06 83 LYS A O 1
ATOM 596 N N . VAL A 1 84 ? 16.769 -2.863 -16.556 1.00 92.38 84 VAL A N 1
ATOM 597 C CA . VAL A 1 84 ? 17.855 -3.843 -16.495 1.00 92.38 84 VAL A CA 1
ATOM 598 C C . VAL A 1 84 ? 17.376 -5.125 -15.809 1.00 92.38 84 VAL A C 1
ATOM 600 O O . VAL A 1 84 ? 16.574 -5.094 -14.868 1.00 92.38 84 VAL A O 1
ATOM 603 N N . SER A 1 85 ? 17.872 -6.269 -16.279 1.00 94.19 85 SER A N 1
ATOM 604 C CA . SER A 1 85 ? 17.536 -7.561 -15.679 1.00 94.19 85 SER A CA 1
ATOM 605 C C . SER A 1 85 ? 17.907 -7.575 -14.194 1.00 94.19 85 SER A C 1
ATOM 607 O O . SER A 1 85 ? 18.977 -7.112 -13.803 1.00 94.19 85 SER A O 1
ATOM 609 N N . GLY A 1 86 ? 16.996 -8.074 -13.357 1.00 94.12 86 GLY A N 1
ATOM 610 C CA . GLY A 1 86 ? 17.152 -8.070 -11.901 1.00 94.12 86 GLY A CA 1
ATOM 611 C C . GLY A 1 86 ? 16.749 -6.765 -11.204 1.00 94.12 86 GLY A C 1
ATOM 612 O O . GLY A 1 86 ? 16.776 -6.723 -9.975 1.00 94.12 86 GLY A O 1
ATOM 613 N N . ARG A 1 87 ? 16.323 -5.714 -11.925 1.00 93.19 87 ARG A N 1
ATOM 614 C CA . ARG A 1 87 ? 15.783 -4.501 -11.288 1.00 93.19 87 ARG A CA 1
ATOM 615 C C . ARG A 1 87 ? 14.489 -4.817 -10.539 1.00 93.19 87 ARG A C 1
ATOM 617 O O . ARG A 1 87 ? 13.502 -5.257 -11.133 1.00 93.19 87 ARG A O 1
ATOM 624 N N . VAL A 1 88 ? 14.466 -4.485 -9.249 1.00 93.38 88 VAL A N 1
ATOM 625 C CA . VAL A 1 88 ? 13.293 -4.584 -8.368 1.00 93.38 88 VAL A CA 1
ATOM 626 C C . VAL A 1 88 ? 12.743 -3.186 -8.088 1.00 93.38 88 VAL A C 1
ATOM 628 O O . VAL A 1 88 ? 13.505 -2.263 -7.821 1.00 93.38 88 VAL A O 1
ATOM 631 N N . GLY A 1 89 ? 11.421 -3.027 -8.188 1.00 92.19 89 GLY A N 1
ATOM 632 C CA . GLY A 1 89 ? 10.727 -1.761 -7.938 1.00 92.19 89 GLY A CA 1
ATOM 633 C C . GLY A 1 89 ? 10.037 -1.688 -6.579 1.00 92.19 89 GLY A C 1
ATOM 634 O O . GLY A 1 89 ? 10.005 -2.661 -5.825 1.00 92.19 89 GLY A O 1
ATOM 635 N N . LEU A 1 90 ? 9.412 -0.537 -6.309 1.00 94.31 90 LEU A N 1
ATOM 636 C CA . LEU A 1 90 ? 8.773 -0.234 -5.024 1.00 94.31 90 LEU A CA 1
ATOM 637 C C . LEU A 1 90 ? 7.674 -1.232 -4.633 1.00 94.31 90 LEU A C 1
ATOM 639 O O . LEU A 1 90 ? 7.568 -1.582 -3.461 1.00 94.31 90 LEU A O 1
ATOM 643 N N . ALA A 1 91 ? 6.889 -1.718 -5.603 1.00 94.81 91 ALA A N 1
ATOM 644 C CA . ALA A 1 91 ? 5.737 -2.588 -5.360 1.00 94.81 91 ALA A CA 1
ATOM 645 C C . ALA A 1 91 ? 6.131 -3.920 -4.699 1.00 94.81 91 ALA A C 1
ATOM 647 O O . ALA A 1 91 ? 5.350 -4.491 -3.945 1.00 94.81 91 ALA A O 1
ATOM 648 N N . ALA A 1 92 ? 7.361 -4.389 -4.933 1.00 94.88 92 ALA A N 1
ATOM 649 C CA . ALA A 1 92 ? 7.888 -5.621 -4.349 1.00 94.88 92 ALA A CA 1
ATOM 650 C C . ALA A 1 92 ? 8.496 -5.428 -2.945 1.00 94.88 92 ALA A C 1
ATOM 652 O O . ALA A 1 92 ? 8.897 -6.402 -2.310 1.00 94.88 92 ALA A O 1
ATOM 653 N N . MET A 1 93 ? 8.594 -4.188 -2.451 1.00 95.62 93 MET A N 1
ATOM 654 C CA . MET A 1 93 ? 9.239 -3.863 -1.180 1.00 95.62 93 MET A CA 1
ATOM 655 C C . MET A 1 93 ? 8.202 -3.467 -0.122 1.00 95.62 93 MET A C 1
ATOM 657 O O . MET A 1 93 ? 7.625 -2.376 -0.166 1.00 95.62 93 MET A O 1
ATOM 661 N N . TYR A 1 94 ? 8.005 -4.335 0.874 1.00 96.06 94 TYR A N 1
ATOM 662 C CA . TYR A 1 94 ? 7.157 -4.031 2.028 1.00 96.06 94 TYR A CA 1
ATOM 663 C C . TYR A 1 94 ? 7.703 -2.828 2.809 1.00 96.06 94 TYR A C 1
ATOM 665 O O . TYR A 1 94 ? 8.904 -2.717 3.054 1.00 96.06 94 TYR A O 1
ATOM 673 N N . GLY A 1 95 ? 6.816 -1.910 3.184 1.00 95.12 95 GLY A N 1
ATOM 674 C CA . GLY A 1 95 ? 7.159 -0.616 3.772 1.00 95.12 95 GLY A CA 1
ATOM 675 C C . GLY A 1 95 ? 7.382 0.500 2.756 1.00 95.12 95 GLY A C 1
ATOM 676 O O . GLY A 1 95 ? 7.247 1.660 3.130 1.00 95.12 95 GLY A O 1
ATOM 677 N N . SER A 1 96 ? 7.617 0.177 1.484 1.00 95.50 96 SER A N 1
ATOM 678 C CA . SER A 1 96 ? 7.739 1.168 0.409 1.00 95.50 96 SER A CA 1
ATOM 679 C C . SER A 1 96 ? 6.520 1.148 -0.506 1.00 95.50 96 SER A C 1
ATOM 681 O O . SER A 1 96 ? 5.896 2.190 -0.674 1.00 95.50 96 SER A O 1
ATOM 683 N N . GLY A 1 97 ? 6.147 -0.019 -1.045 1.00 95.88 97 GLY A N 1
ATOM 684 C CA . GLY A 1 97 ? 4.981 -0.161 -1.924 1.00 95.88 97 GLY A CA 1
ATOM 685 C C . GLY A 1 97 ? 3.666 -0.403 -1.202 1.00 95.88 97 GLY A C 1
ATOM 686 O O . GLY A 1 97 ? 2.630 0.121 -1.609 1.00 95.88 97 GLY A O 1
ATOM 687 N N . CYS A 1 98 ? 3.695 -1.143 -0.098 1.00 97.25 98 CYS A N 1
ATOM 688 C CA . CYS A 1 98 ? 2.538 -1.292 0.773 1.00 97.25 98 CYS A CA 1
ATOM 689 C C . CYS A 1 98 ? 2.947 -1.426 2.242 1.00 97.25 98 CYS A C 1
ATOM 691 O O . CYS A 1 98 ? 4.064 -1.845 2.560 1.00 97.25 98 CYS A O 1
ATOM 693 N N . TRP A 1 99 ? 2.042 -1.045 3.139 1.00 97.06 99 TRP A N 1
ATOM 694 C CA . TRP A 1 99 ? 2.192 -1.213 4.579 1.00 97.06 99 TRP A CA 1
ATOM 695 C C . TRP A 1 99 ? 0.824 -1.328 5.245 1.00 97.06 99 TRP A C 1
ATOM 697 O O . TRP A 1 99 ? -0.073 -0.551 4.929 1.00 97.06 99 TRP A O 1
ATOM 707 N N . ALA A 1 100 ? 0.672 -2.253 6.190 1.00 95.56 100 ALA A N 1
ATOM 708 C CA . ALA A 1 100 ? -0.511 -2.348 7.036 1.00 95.56 100 ALA A CA 1
ATOM 709 C C . ALA A 1 100 ? -0.087 -2.540 8.492 1.00 95.56 100 ALA A C 1
ATOM 711 O O . ALA A 1 100 ? 0.831 -3.302 8.799 1.00 95.56 100 ALA A O 1
ATOM 712 N N . SER A 1 101 ? -0.760 -1.843 9.401 1.00 92.56 101 SER A N 1
ATOM 713 C CA . SER A 1 101 ? -0.577 -2.006 10.839 1.00 92.56 101 SER A CA 1
ATOM 714 C C . SER A 1 101 ? -1.906 -1.847 11.560 1.00 92.56 101 SER A C 1
ATOM 716 O O . SER A 1 101 ? -2.693 -0.965 11.238 1.00 92.56 101 SER A O 1
ATOM 718 N N . SER A 1 102 ? -2.131 -2.686 12.567 1.00 89.12 102 SER A N 1
ATOM 719 C CA . SER A 1 102 ? -3.228 -2.563 13.536 1.00 89.12 102 SER A CA 1
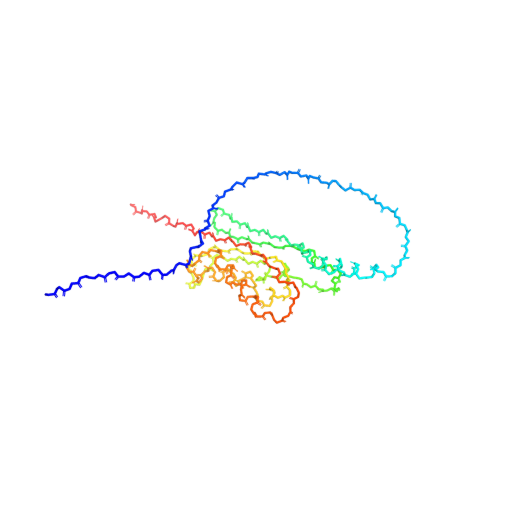ATOM 720 C C . SER A 1 102 ? -2.763 -2.003 14.886 1.00 89.12 102 SER A C 1
ATOM 722 O O . SER A 1 102 ? -3.557 -1.861 15.821 1.00 89.12 102 SER A O 1
ATOM 724 N N . ARG A 1 103 ? -1.468 -1.683 15.007 1.00 84.50 103 ARG A N 1
ATOM 725 C CA . ARG A 1 103 ? -0.862 -1.101 16.205 1.00 84.50 103 ARG A CA 1
ATOM 726 C C . ARG A 1 103 ? -0.253 0.256 15.902 1.00 84.50 103 ARG A C 1
ATOM 728 O O . ARG A 1 103 ? 0.609 0.380 15.029 1.00 84.50 103 ARG A O 1
ATOM 735 N N . GLY A 1 104 ? -0.688 1.245 16.671 1.00 75.56 104 GLY A N 1
ATOM 736 C CA . GLY A 1 104 ? -0.114 2.576 16.683 1.00 75.56 104 GLY A CA 1
ATOM 737 C C . GLY A 1 104 ? 1.085 2.691 17.627 1.00 75.56 104 GLY A C 1
ATOM 738 O O . GLY A 1 104 ? 1.441 1.737 18.335 1.00 75.56 104 GLY A O 1
ATOM 739 N N . PRO A 1 105 ? 1.704 3.880 17.668 1.00 69.25 105 PRO A N 1
ATOM 740 C CA . PRO A 1 105 ? 2.713 4.233 18.655 1.00 69.25 105 PRO A CA 1
ATOM 741 C C . PRO A 1 105 ? 2.192 3.980 20.075 1.00 69.25 105 PRO A C 1
ATOM 743 O O . PRO A 1 105 ? 1.011 4.177 20.360 1.00 69.25 105 PRO A O 1
ATOM 746 N N . PHE A 1 106 ? 3.070 3.530 20.973 1.00 76.88 106 PHE A N 1
ATOM 747 C CA . PHE A 1 106 ? 2.743 3.271 22.386 1.00 76.88 106 PHE A CA 1
ATOM 748 C C . PHE A 1 106 ? 1.677 2.185 22.629 1.00 76.88 106 PHE A C 1
ATOM 750 O O . PHE A 1 106 ? 1.147 2.073 23.730 1.00 76.88 106 PHE A O 1
ATOM 757 N N . GLY A 1 107 ? 1.380 1.353 21.625 1.00 77.44 107 GLY A N 1
ATOM 758 C CA . GLY A 1 107 ? 0.446 0.233 21.760 1.00 77.44 107 GLY A CA 1
ATOM 759 C C . GLY A 1 107 ? -1.030 0.622 21.675 1.00 77.44 107 GLY A C 1
ATOM 760 O O . GLY A 1 107 ? -1.881 -0.252 21.852 1.00 77.44 107 GLY A O 1
ATOM 761 N N . ALA A 1 108 ? -1.341 1.887 21.369 1.00 80.88 108 ALA A N 1
ATOM 762 C CA . ALA A 1 108 ? -2.707 2.315 21.098 1.00 80.88 108 ALA A CA 1
ATOM 763 C C . ALA A 1 108 ? -3.253 1.604 19.843 1.00 80.88 108 ALA A C 1
ATOM 765 O O . ALA A 1 108 ? -2.512 1.415 18.869 1.00 80.88 108 ALA A O 1
ATOM 766 N N . PRO A 1 109 ? -4.531 1.189 19.843 1.00 82.94 109 PRO A N 1
ATOM 767 C CA . PRO A 1 109 ? -5.133 0.569 18.675 1.00 82.94 109 PRO A CA 1
ATOM 768 C C . PRO A 1 109 ? -5.252 1.614 17.560 1.00 82.94 109 PRO A C 1
ATOM 770 O O . PRO A 1 109 ? -5.917 2.635 17.716 1.00 82.94 109 PRO A O 1
ATOM 773 N N . PHE A 1 110 ? -4.570 1.363 16.447 1.00 88.38 110 PHE A N 1
ATOM 774 C CA . PHE A 1 110 ? -4.552 2.246 15.286 1.00 88.38 110 PHE A CA 1
ATOM 775 C C . PHE A 1 110 ? -4.471 1.378 14.041 1.00 88.38 110 PHE A C 1
ATOM 777 O O . PHE A 1 110 ? -3.468 0.695 13.827 1.00 88.38 110 PHE A O 1
ATOM 784 N N . ILE A 1 111 ? -5.549 1.365 13.264 1.00 93.25 111 ILE A N 1
ATOM 785 C CA . ILE A 1 111 ? -5.676 0.514 12.088 1.00 93.25 111 ILE A CA 1
ATOM 786 C C . ILE A 1 111 ? -5.418 1.389 10.868 1.00 93.25 111 ILE A C 1
ATOM 788 O O . ILE A 1 111 ? -6.198 2.291 10.563 1.00 93.25 111 ILE A O 1
ATOM 792 N N . VAL A 1 112 ? -4.300 1.146 10.193 1.00 94.94 112 VAL A N 1
ATOM 793 C CA . VAL A 1 112 ? -3.843 1.962 9.070 1.00 94.94 112 VAL A CA 1
ATOM 794 C C . VAL A 1 112 ? -3.191 1.117 7.990 1.00 94.94 112 VAL A C 1
ATOM 796 O O . VAL A 1 112 ? -2.467 0.159 8.270 1.00 94.94 112 VAL A O 1
ATOM 799 N N . GLY A 1 113 ? -3.452 1.492 6.746 1.00 96.31 113 GLY A N 1
ATOM 800 C CA . GLY A 1 113 ? -2.998 0.789 5.562 1.00 96.31 113 GLY A CA 1
ATOM 801 C C . GLY A 1 113 ? -2.650 1.795 4.492 1.00 96.31 113 GLY A C 1
ATOM 802 O O . GLY A 1 113 ? -3.372 2.771 4.306 1.00 96.31 113 GLY A O 1
ATOM 803 N N . CYS A 1 114 ? -1.538 1.574 3.808 1.00 97.19 114 CYS A N 1
ATOM 804 C CA . CYS A 1 114 ? -1.066 2.445 2.750 1.00 97.19 114 CYS A CA 1
ATOM 805 C C . CYS A 1 114 ? -0.564 1.629 1.562 1.00 97.19 114 CYS A C 1
ATOM 807 O O . CYS A 1 114 ? 0.110 0.612 1.741 1.00 97.19 114 CYS A O 1
ATOM 809 N N . CYS A 1 115 ? -0.856 2.116 0.362 1.00 97.25 115 CYS A N 1
ATOM 810 C CA . CYS A 1 115 ? -0.264 1.682 -0.894 1.00 97.25 115 CYS A CA 1
ATOM 811 C C . CYS A 1 115 ? 0.322 2.897 -1.611 1.00 97.25 115 CYS A C 1
ATOM 813 O O . CYS A 1 115 ? -0.236 3.994 -1.543 1.00 97.25 115 CYS A O 1
ATOM 815 N N . VAL A 1 116 ? 1.436 2.698 -2.306 1.00 95.88 116 VAL A N 1
ATOM 816 C CA . VAL A 1 116 ? 2.169 3.771 -2.981 1.00 95.88 116 VAL A CA 1
ATOM 817 C C . VAL A 1 116 ? 2.390 3.405 -4.446 1.00 95.88 116 VAL A C 1
ATOM 819 O O . VAL A 1 116 ? 2.563 2.235 -4.775 1.00 95.88 116 VAL A O 1
ATOM 822 N N . SER A 1 117 ? 2.370 4.408 -5.320 1.00 93.19 117 SER A N 1
ATOM 823 C CA . SER A 1 117 ? 2.694 4.314 -6.748 1.00 93.19 117 SER A CA 1
ATOM 824 C C . SER A 1 117 ? 3.612 5.474 -7.157 1.00 93.19 117 SER A C 1
ATOM 826 O O . SER A 1 117 ? 3.670 6.484 -6.452 1.00 93.19 117 SER A O 1
ATOM 828 N N . GLY A 1 118 ? 4.325 5.340 -8.277 1.00 89.94 118 GLY A N 1
ATOM 829 C CA . GLY A 1 118 ? 5.198 6.371 -8.847 1.00 89.94 118 GLY A CA 1
ATOM 830 C C . GLY A 1 118 ? 6.669 5.959 -8.952 1.00 89.94 118 GLY A C 1
ATOM 831 O O . GLY A 1 118 ? 6.995 4.774 -9.048 1.00 89.94 118 GLY A O 1
ATOM 832 N N . ALA A 1 119 ? 7.568 6.948 -8.926 1.00 87.31 119 ALA A N 1
ATOM 833 C CA . ALA A 1 119 ? 9.007 6.755 -9.122 1.00 87.31 119 ALA A CA 1
ATOM 834 C C . ALA A 1 119 ? 9.655 5.981 -7.953 1.00 87.31 119 ALA A C 1
ATOM 836 O O . ALA A 1 119 ? 9.896 6.506 -6.860 1.00 87.31 119 ALA A O 1
ATOM 837 N N . GLY A 1 120 ? 9.916 4.692 -8.173 1.00 88.25 120 GLY A N 1
ATOM 838 C CA . GLY A 1 120 ? 10.191 3.748 -7.092 1.00 88.25 120 GLY A CA 1
ATOM 839 C C . GLY A 1 120 ? 11.512 3.947 -6.357 1.00 88.25 120 GLY A C 1
ATOM 840 O O . GLY A 1 120 ? 11.556 3.758 -5.145 1.00 88.25 120 GLY A O 1
ATOM 841 N N . GLU A 1 121 ? 12.570 4.363 -7.047 1.00 88.06 121 GLU A N 1
ATOM 842 C CA . GLU A 1 121 ? 13.938 4.478 -6.523 1.00 88.06 121 GLU A CA 1
ATOM 843 C C . GLU A 1 121 ? 13.985 5.354 -5.278 1.00 88.06 121 GLU A C 1
ATOM 845 O O . GLU A 1 121 ? 14.691 5.069 -4.307 1.00 88.06 121 GLU A O 1
ATOM 850 N N . TYR A 1 122 ? 13.225 6.439 -5.314 1.00 87.94 122 TYR A N 1
ATOM 851 C CA . TYR A 1 122 ? 13.229 7.414 -4.254 1.00 87.94 122 TYR A CA 1
ATOM 852 C C . TYR A 1 122 ? 12.236 7.067 -3.134 1.00 87.94 122 TYR A C 1
ATOM 854 O O . TYR A 1 122 ? 12.568 7.139 -1.948 1.00 87.94 122 TYR A O 1
ATOM 862 N N . LEU A 1 123 ? 11.055 6.574 -3.504 1.00 92.38 123 LEU A N 1
ATOM 863 C CA . LEU A 1 123 ? 10.049 6.093 -2.556 1.00 92.38 123 LEU A CA 1
ATOM 864 C C . LEU A 1 123 ? 10.560 4.909 -1.720 1.00 92.38 123 LEU A C 1
ATOM 866 O O . LEU A 1 123 ? 10.226 4.791 -0.539 1.00 92.38 123 LEU A O 1
ATOM 870 N N . MET A 1 124 ? 11.417 4.067 -2.307 1.00 93.25 124 MET A N 1
ATOM 871 C CA . MET A 1 124 ? 12.075 2.959 -1.616 1.00 93.25 124 MET A CA 1
ATOM 872 C C . MET A 1 124 ? 13.079 3.427 -0.563 1.00 93.25 124 MET A C 1
ATOM 874 O O . MET A 1 124 ? 13.120 2.853 0.522 1.00 93.25 124 MET A O 1
ATOM 878 N N . LYS A 1 125 ? 13.856 4.483 -0.840 1.00 91.38 125 LYS A N 1
ATOM 879 C CA . LYS A 1 125 ? 14.819 5.040 0.129 1.00 91.38 125 LYS A CA 1
ATOM 880 C C . LYS A 1 125 ? 14.124 5.572 1.381 1.00 91.38 125 LYS A C 1
ATOM 882 O O . LYS A 1 125 ? 14.655 5.436 2.478 1.00 91.38 125 LYS A O 1
ATOM 887 N N . GLY A 1 126 ? 12.945 6.167 1.206 1.00 90.56 126 GLY A N 1
ATOM 888 C CA . GLY A 1 126 ? 12.170 6.771 2.287 1.00 90.56 126 GLY A CA 1
ATOM 889 C C . GLY A 1 126 ? 11.190 5.838 2.997 1.00 90.56 126 GLY A C 1
ATOM 890 O O . GLY A 1 126 ? 10.495 6.311 3.890 1.00 90.56 126 GLY A O 1
ATOM 891 N N . PHE A 1 127 ? 11.080 4.558 2.610 1.00 95.00 127 PHE A N 1
ATOM 892 C CA . PHE A 1 127 ? 10.015 3.661 3.093 1.00 95.00 127 PHE A CA 1
ATOM 893 C C . PHE A 1 127 ? 8.634 4.341 3.054 1.00 95.00 127 PHE A C 1
ATOM 895 O O . PHE A 1 127 ? 7.933 4.443 4.065 1.00 95.00 127 PHE A O 1
ATOM 902 N N . ALA A 1 128 ? 8.271 4.859 1.877 1.00 95.12 128 ALA A N 1
ATOM 903 C CA . ALA A 1 128 ? 7.166 5.800 1.708 1.00 95.12 128 ALA A CA 1
ATOM 904 C C . ALA A 1 128 ? 5.833 5.326 2.325 1.00 95.12 128 ALA A C 1
ATOM 906 O O . ALA A 1 128 ? 5.188 6.091 3.047 1.00 95.12 128 ALA A O 1
ATOM 907 N N . ALA A 1 129 ? 5.423 4.071 2.090 1.00 96.62 129 ALA A N 1
ATOM 908 C CA . ALA A 1 129 ? 4.170 3.534 2.633 1.00 96.62 129 ALA A CA 1
ATOM 909 C C . ALA A 1 129 ? 4.172 3.513 4.169 1.00 96.62 129 ALA A C 1
ATOM 911 O O . ALA A 1 129 ? 3.225 3.978 4.807 1.00 96.62 129 ALA A O 1
ATOM 912 N N . ARG A 1 130 ? 5.260 3.011 4.764 1.00 95.31 130 ARG A N 1
ATOM 913 C CA . ARG A 1 130 ? 5.433 2.923 6.217 1.00 95.31 130 ARG A CA 1
ATOM 914 C C . ARG A 1 130 ? 5.458 4.308 6.849 1.00 95.31 130 ARG A C 1
ATOM 916 O O . ARG A 1 130 ? 4.779 4.529 7.850 1.00 95.31 130 ARG A O 1
ATOM 923 N N . GLU A 1 131 ? 6.231 5.225 6.280 1.00 94.69 131 GLU A N 1
ATOM 924 C CA . GLU A 1 131 ? 6.375 6.576 6.819 1.00 94.69 131 GLU A CA 1
ATOM 925 C C . GLU A 1 131 ? 5.047 7.334 6.769 1.00 94.69 131 GLU A C 1
ATOM 927 O O . GLU A 1 131 ? 4.687 8.026 7.718 1.00 94.69 131 GLU A O 1
ATOM 932 N N . CYS A 1 132 ? 4.251 7.125 5.719 1.00 94.81 132 CYS A N 1
ATOM 933 C CA . CYS A 1 132 ? 2.906 7.682 5.619 1.00 94.81 132 CYS A CA 1
ATOM 934 C C . CYS A 1 132 ? 1.985 7.178 6.742 1.00 94.81 132 CYS A C 1
ATOM 936 O O . CYS A 1 132 ? 1.357 7.984 7.434 1.00 94.81 132 CYS A O 1
ATOM 938 N N . CYS A 1 133 ? 1.963 5.865 6.995 1.00 94.12 133 CYS A N 1
ATOM 939 C CA . CYS A 1 133 ? 1.198 5.284 8.100 1.00 94.12 133 CYS A CA 1
ATOM 940 C C . CYS A 1 133 ? 1.651 5.803 9.473 1.00 94.12 133 CYS A C 1
ATOM 942 O O . CYS A 1 133 ? 0.816 6.127 10.318 1.00 94.12 133 CYS A O 1
ATOM 944 N N . ILE A 1 134 ? 2.963 5.906 9.700 1.00 92.25 134 ILE A N 1
ATOM 945 C CA . ILE A 1 134 ? 3.520 6.400 10.966 1.00 92.25 134 ILE A CA 1
ATOM 946 C C . ILE A 1 134 ? 3.200 7.879 11.152 1.00 92.25 134 ILE A C 1
ATOM 948 O O . ILE A 1 134 ? 2.713 8.268 12.212 1.00 92.25 134 ILE A O 1
ATOM 952 N N . SER A 1 135 ? 3.391 8.692 10.117 1.00 92.56 135 SER A N 1
ATOM 953 C CA . SER A 1 135 ? 3.041 10.112 10.116 1.00 92.56 135 SER A CA 1
ATOM 954 C C . SER A 1 135 ? 1.557 10.321 10.438 1.00 92.56 135 SER A C 1
ATOM 956 O O . SER A 1 135 ? 1.233 11.174 11.263 1.00 92.56 135 SER A O 1
ATOM 958 N N . SER A 1 136 ? 0.667 9.482 9.891 1.00 92.06 136 SER A N 1
ATOM 959 C CA . SER A 1 136 ? -0.771 9.498 10.209 1.00 92.06 136 SER A CA 1
ATOM 960 C C . SER A 1 136 ? -1.068 9.123 11.661 1.00 92.06 136 SER A C 1
ATOM 962 O O . SER A 1 136 ? -2.026 9.620 12.235 1.00 92.06 136 SER A O 1
ATOM 964 N N . SER A 1 137 ? -0.255 8.257 12.270 1.00 88.38 137 SER A N 1
ATOM 965 C CA . SER A 1 137 ? -0.427 7.859 13.674 1.00 88.38 137 SER A CA 1
ATOM 966 C C . SER A 1 137 ? 0.104 8.892 14.675 1.00 88.38 137 SER A C 1
ATOM 968 O O . SER A 1 137 ? -0.356 8.945 15.813 1.00 88.38 137 SER A O 1
ATOM 970 N N . LEU A 1 138 ? 1.089 9.698 14.266 1.00 85.75 138 LEU A N 1
ATOM 971 C CA . LEU A 1 138 ? 1.724 10.718 15.105 1.00 85.75 138 LEU A CA 1
ATOM 972 C C . LEU A 1 138 ? 1.056 12.087 14.967 1.00 85.75 138 LEU A C 1
ATOM 974 O O . LEU A 1 138 ? 1.102 12.896 15.893 1.00 85.75 138 LEU A O 1
ATOM 978 N N . SER A 1 139 ? 0.476 12.374 13.803 1.00 80.06 139 SER A N 1
ATOM 979 C CA . SER A 1 139 ? -0.182 13.644 13.537 1.00 80.06 139 SER A CA 1
ATOM 980 C C . SER A 1 139 ? -1.657 13.584 13.918 1.00 80.06 139 SER A C 1
ATOM 982 O O . SER A 1 139 ? -2.372 12.674 13.523 1.00 80.06 139 SER A O 1
ATOM 984 N N . GLN A 1 140 ? -2.139 14.609 14.623 1.00 73.94 140 GLN A N 1
ATOM 985 C CA . GLN A 1 140 ? -3.583 14.862 14.755 1.00 73.94 140 GLN A CA 1
ATOM 986 C C . GLN A 1 140 ? -4.187 15.427 13.457 1.00 73.94 140 GLN A C 1
ATOM 988 O O . GLN A 1 140 ? -5.397 15.618 13.355 1.00 73.94 140 GLN A O 1
ATOM 993 N N . ALA A 1 141 ? -3.348 15.730 12.464 1.00 74.00 141 ALA A N 1
ATOM 994 C CA . ALA A 1 141 ? -3.793 16.123 11.143 1.00 74.00 141 ALA A CA 1
ATOM 995 C C . ALA A 1 141 ? -4.171 14.855 10.358 1.00 74.00 141 ALA A C 1
ATOM 997 O O . ALA A 1 141 ? -3.415 13.887 10.342 1.00 74.00 141 ALA A O 1
ATOM 998 N N . GLY A 1 142 ? -5.348 14.848 9.726 1.00 86.31 142 GLY A N 1
ATOM 999 C CA . GLY A 1 142 ? -5.924 13.649 9.109 1.00 86.31 142 GLY A CA 1
ATOM 1000 C C . GLY A 1 142 ? -5.073 12.974 8.010 1.00 86.31 142 GLY A C 1
ATOM 1001 O O . GLY A 1 142 ? -4.009 13.467 7.621 1.00 86.31 142 GLY A O 1
ATOM 1002 N N . PRO A 1 143 ? -5.562 11.865 7.424 1.00 91.06 143 PRO A N 1
ATOM 1003 C CA . PRO A 1 143 ? -4.795 11.038 6.482 1.00 91.06 143 PRO A CA 1
ATOM 1004 C C . PRO A 1 143 ? -4.172 11.817 5.307 1.00 91.06 143 PRO A C 1
ATOM 1006 O O . PRO A 1 143 ? -3.010 11.619 4.959 1.00 91.06 143 PRO A O 1
ATOM 1009 N N . SER A 1 144 ? -4.901 12.785 4.737 1.00 92.25 144 SER A N 1
ATOM 1010 C CA . SER A 1 144 ? -4.409 13.598 3.612 1.00 92.25 144 SER A CA 1
ATOM 1011 C C . SER A 1 144 ? -3.165 14.424 3.964 1.00 92.25 144 SER A C 1
ATOM 1013 O O . SER A 1 144 ? -2.230 14.515 3.167 1.00 92.25 144 SER A O 1
ATOM 1015 N N . SER A 1 145 ? -3.120 15.015 5.162 1.00 92.75 145 SER A N 1
ATOM 1016 C CA . SER A 1 145 ? -1.950 15.777 5.615 1.00 92.75 145 SER A CA 1
ATOM 1017 C C . SER A 1 145 ? -0.734 14.888 5.835 1.00 92.75 145 SER A C 1
ATOM 1019 O O . SER A 1 145 ? 0.374 15.315 5.516 1.00 92.75 145 SER A O 1
ATOM 1021 N N . ALA A 1 146 ? -0.925 13.656 6.315 1.00 93.25 146 ALA A N 1
ATOM 1022 C CA . ALA A 1 146 ? 0.169 12.703 6.462 1.00 93.25 146 ALA A CA 1
ATOM 1023 C C . ALA A 1 146 ? 0.797 12.369 5.100 1.00 93.25 146 ALA A C 1
ATOM 1025 O O . ALA A 1 146 ? 2.017 12.456 4.962 1.00 93.25 146 ALA A O 1
ATOM 1026 N N . CYS A 1 147 ? -0.021 12.081 4.080 1.00 94.00 147 CYS A N 1
ATOM 1027 C CA . CYS A 1 147 ? 0.453 11.853 2.711 1.00 94.00 147 CYS A CA 1
ATOM 1028 C C . CYS A 1 147 ? 1.208 13.066 2.152 1.00 94.00 147 CYS A C 1
ATOM 1030 O O . CYS A 1 147 ? 2.312 12.912 1.639 1.00 94.00 147 CYS A O 1
ATOM 1032 N N . LYS A 1 148 ? 0.647 14.277 2.286 1.00 93.06 148 LYS A N 1
ATOM 1033 C CA . LYS A 1 148 ? 1.280 15.513 1.791 1.00 93.06 148 LYS A CA 1
ATOM 1034 C C . LYS A 1 148 ? 2.618 15.784 2.464 1.00 93.06 148 LYS A C 1
ATOM 1036 O O . LYS A 1 148 ? 3.583 16.096 1.777 1.00 93.06 148 LYS A O 1
ATOM 1041 N N . LYS A 1 149 ? 2.682 15.634 3.789 1.00 92.94 149 LYS A N 1
ATOM 1042 C CA . LYS A 1 149 ? 3.917 15.821 4.554 1.00 92.94 149 LYS A CA 1
ATOM 1043 C C . LYS A 1 149 ? 4.996 14.858 4.077 1.00 92.94 149 LYS A C 1
ATOM 1045 O O . LYS A 1 149 ? 6.101 15.291 3.777 1.00 92.94 149 LYS A O 1
ATOM 1050 N N . VAL A 1 150 ? 4.662 13.570 3.978 1.00 92.94 150 VAL A N 1
ATOM 1051 C CA . VAL A 1 150 ? 5.619 12.557 3.525 1.00 92.94 150 VAL A CA 1
ATOM 1052 C C . VAL A 1 150 ? 6.060 12.844 2.102 1.00 92.94 150 VAL A C 1
ATOM 1054 O O . VAL A 1 150 ? 7.259 12.857 1.875 1.00 92.94 150 VAL A O 1
ATOM 1057 N N . LEU A 1 151 ? 5.142 13.170 1.187 1.00 90.81 151 LEU A N 1
ATOM 1058 C CA . LEU A 1 151 ? 5.460 13.545 -0.191 1.00 90.81 151 LEU A CA 1
ATOM 1059 C C . LEU A 1 151 ? 6.414 14.747 -0.272 1.00 90.81 151 LEU A C 1
ATOM 1061 O O . LEU A 1 151 ? 7.369 14.701 -1.038 1.00 90.81 151 LEU A O 1
ATOM 1065 N N . GLN A 1 152 ? 6.197 15.788 0.534 1.00 90.94 152 GLN A N 1
ATOM 1066 C CA . GLN A 1 152 ? 7.063 16.971 0.577 1.00 90.94 152 GLN A CA 1
ATOM 1067 C C . GLN A 1 152 ? 8.459 16.636 1.106 1.00 90.94 152 GLN A C 1
ATOM 1069 O O . GLN A 1 152 ? 9.446 16.919 0.434 1.00 90.94 152 GLN A O 1
ATOM 1074 N N . THR A 1 153 ? 8.548 15.941 2.246 1.00 90.19 153 THR A N 1
ATOM 1075 C CA . THR A 1 153 ? 9.827 15.439 2.786 1.00 90.19 153 THR A CA 1
ATOM 1076 C C . THR A 1 153 ? 10.548 14.563 1.766 1.00 90.19 153 THR A C 1
ATOM 1078 O O . THR A 1 153 ? 11.777 14.563 1.653 1.00 90.19 153 THR A O 1
ATOM 1081 N N . ILE A 1 154 ? 9.761 13.817 0.996 1.00 88.06 154 ILE A N 1
ATOM 1082 C CA . ILE A 1 154 ? 10.231 12.986 -0.085 1.00 88.06 154 ILE A CA 1
ATOM 1083 C C . ILE A 1 154 ? 10.848 13.879 -1.194 1.00 88.06 154 ILE A C 1
ATOM 1085 O O . ILE A 1 154 ? 12.030 13.769 -1.521 1.00 88.06 154 ILE A O 1
ATOM 1089 N N . GLN A 1 155 ? 10.118 14.850 -1.711 1.00 83.75 155 GLN A N 1
ATOM 1090 C CA . GLN A 1 155 ? 10.607 15.736 -2.768 1.00 83.75 155 GLN A CA 1
ATOM 1091 C C . GLN A 1 155 ? 11.826 16.583 -2.360 1.00 83.75 155 GLN A C 1
ATOM 1093 O O . GLN A 1 155 ? 12.728 16.775 -3.177 1.00 83.75 155 GLN A O 1
ATOM 1098 N N . GLU A 1 156 ? 11.888 17.048 -1.112 1.00 84.31 156 GLU A N 1
ATOM 1099 C CA . GLU A 1 156 ? 12.977 17.885 -0.584 1.00 84.31 156 GLU A CA 1
ATOM 1100 C C . GLU A 1 156 ? 14.321 17.151 -0.514 1.00 84.31 156 GLU A C 1
ATOM 1102 O O . GLU A 1 156 ? 15.360 17.718 -0.846 1.00 84.31 156 GLU A O 1
ATOM 1107 N N . ASN A 1 157 ? 14.314 15.870 -0.140 1.00 79.38 157 ASN A N 1
ATOM 1108 C CA . ASN A 1 157 ? 15.537 15.067 -0.026 1.00 79.38 157 ASN A CA 1
ATOM 1109 C C . ASN A 1 157 ? 16.064 14.551 -1.382 1.00 79.38 157 ASN A C 1
ATOM 1111 O O . ASN A 1 157 ? 17.126 13.928 -1.441 1.00 79.38 157 ASN A O 1
ATOM 1115 N N . SER A 1 158 ? 15.351 14.804 -2.482 1.00 71.19 158 SER A N 1
ATOM 1116 C CA . SER A 1 158 ? 15.720 14.332 -3.820 1.00 71.19 158 SER A CA 1
ATOM 1117 C C . SER A 1 158 ? 16.525 15.388 -4.588 1.00 71.19 158 SER A C 1
ATOM 1119 O O . SER A 1 158 ? 15.958 16.267 -5.241 1.00 71.19 158 SER A O 1
ATOM 1121 N N . GLN A 1 159 ? 17.859 15.301 -4.561 1.00 59.50 159 GLN A N 1
ATOM 1122 C CA . GLN A 1 159 ? 18.737 16.106 -5.422 1.00 59.50 159 GLN A CA 1
ATOM 1123 C C . GLN A 1 159 ? 18.731 15.529 -6.844 1.00 59.50 159 GLN A C 1
ATOM 1125 O O . GLN A 1 159 ? 19.371 14.518 -7.096 1.00 59.50 159 GLN A O 1
ATOM 1130 N N . CYS A 1 160 ? 18.027 16.200 -7.759 1.00 57.00 160 CYS A N 1
ATOM 1131 C CA . CYS A 1 160 ? 17.993 15.903 -9.196 1.00 57.00 160 CYS A CA 1
ATOM 1132 C C . CYS A 1 160 ? 17.333 14.562 -9.593 1.00 57.00 160 CYS A C 1
ATOM 1134 O O . CYS A 1 160 ? 17.936 13.496 -9.523 1.00 57.00 160 CYS A O 1
ATOM 1136 N N . SER A 1 161 ? 16.097 14.635 -10.090 1.00 53.81 161 SER A N 1
ATOM 1137 C CA . SER A 1 161 ? 15.542 13.674 -11.052 1.00 53.81 161 SER A CA 1
ATOM 1138 C C . SER A 1 161 ? 14.372 14.337 -11.779 1.00 53.81 161 SER A C 1
ATOM 1140 O O . SER A 1 161 ? 13.659 15.152 -11.186 1.00 53.81 161 SER A O 1
ATOM 1142 N N . VAL A 1 162 ? 14.226 14.033 -13.067 1.00 57.03 162 VAL A N 1
ATOM 1143 C CA . VAL A 1 162 ? 13.223 14.621 -13.968 1.00 57.03 162 VAL A CA 1
ATOM 1144 C C . VAL A 1 162 ? 11.796 14.157 -13.657 1.00 57.03 162 VAL A C 1
ATOM 1146 O O . VAL A 1 162 ? 10.867 14.897 -13.952 1.00 57.03 162 VAL A O 1
ATOM 1149 N N . ASP A 1 163 ? 11.618 13.072 -12.894 1.00 61.75 163 ASP A N 1
ATOM 1150 C CA . ASP A 1 163 ? 10.291 12.528 -12.586 1.00 61.75 163 ASP A CA 1
ATOM 1151 C C . ASP A 1 163 ? 10.083 12.361 -11.079 1.00 61.75 163 ASP A C 1
ATOM 1153 O O . ASP A 1 163 ? 10.682 11.512 -10.415 1.00 61.75 163 ASP A O 1
ATOM 1157 N N . ARG A 1 164 ? 9.234 13.228 -10.511 1.00 68.88 164 ARG A N 1
ATOM 1158 C CA . ARG A 1 164 ? 8.901 13.275 -9.072 1.00 68.88 164 ARG A CA 1
ATOM 1159 C C . ARG A 1 164 ? 7.444 12.915 -8.789 1.00 68.88 164 ARG A C 1
ATOM 1161 O O . ARG A 1 164 ? 6.866 13.391 -7.808 1.00 68.88 164 ARG A O 1
ATOM 1168 N N . SER A 1 165 ? 6.836 12.111 -9.657 1.00 81.19 165 SER A N 1
ATOM 1169 C CA . SER A 1 165 ? 5.461 11.669 -9.455 1.00 81.19 165 SER A CA 1
ATOM 1170 C C . SER A 1 165 ? 5.407 10.567 -8.401 1.00 81.19 165 SER A C 1
ATOM 1172 O O . SER A 1 165 ? 6.141 9.577 -8.467 1.00 81.19 165 SER A O 1
ATOM 1174 N N . ALA A 1 166 ? 4.538 10.757 -7.415 1.00 89.31 166 ALA A N 1
ATOM 1175 C CA . ALA A 1 166 ? 4.225 9.763 -6.407 1.00 89.31 166 ALA A CA 1
ATOM 1176 C C . ALA A 1 166 ? 2.763 9.898 -5.979 1.00 89.31 166 ALA A C 1
ATOM 1178 O O . ALA A 1 166 ? 2.258 11.002 -5.765 1.00 89.31 166 ALA A O 1
ATOM 1179 N N . GLY A 1 167 ? 2.099 8.758 -5.832 1.00 91.62 167 GLY A N 1
ATOM 1180 C CA . GLY A 1 167 ? 0.724 8.645 -5.372 1.00 91.62 167 GLY A CA 1
ATOM 1181 C C . GLY A 1 167 ? 0.651 7.809 -4.103 1.00 91.62 167 GLY A C 1
ATOM 1182 O O . GLY A 1 167 ? 1.341 6.799 -3.982 1.00 91.62 167 GLY A O 1
ATOM 1183 N N . PHE A 1 168 ? -0.205 8.221 -3.172 1.00 94.81 168 PHE A N 1
ATOM 1184 C CA . PHE A 1 168 ? -0.469 7.508 -1.925 1.00 94.81 168 PHE A CA 1
ATOM 1185 C C . PHE A 1 168 ? -1.959 7.207 -1.824 1.00 94.81 168 PHE A C 1
ATOM 1187 O O . PHE A 1 168 ? -2.789 8.106 -1.955 1.00 94.81 168 PHE A O 1
ATOM 1194 N N . LEU A 1 169 ? -2.288 5.957 -1.528 1.00 96.31 169 LEU A N 1
ATOM 1195 C CA . LEU A 1 169 ? -3.609 5.539 -1.092 1.00 96.31 169 LEU A CA 1
ATOM 1196 C C . LEU A 1 169 ? -3.493 5.151 0.379 1.00 96.31 169 LEU A C 1
ATOM 1198 O O . LEU A 1 169 ? -2.897 4.125 0.684 1.00 96.31 169 LEU A O 1
ATOM 1202 N N . LEU A 1 170 ? -4.029 5.975 1.279 1.00 96.00 170 LEU A N 1
ATOM 1203 C CA . LEU A 1 170 ? -3.974 5.767 2.726 1.00 96.00 170 LEU A CA 1
ATOM 1204 C C . LEU A 1 170 ? -5.389 5.570 3.273 1.00 96.00 170 LEU A C 1
ATOM 1206 O O . LEU A 1 170 ? -6.271 6.397 3.046 1.00 96.00 170 LEU A O 1
ATOM 1210 N N . VAL A 1 171 ? -5.587 4.496 4.031 1.00 95.38 171 VAL A N 1
ATOM 1211 C CA . VAL A 1 171 ? -6.832 4.188 4.733 1.00 95.38 171 VAL A CA 1
ATOM 1212 C C . VAL A 1 171 ? -6.527 4.089 6.217 1.00 95.38 171 VAL A C 1
ATOM 1214 O O . VAL A 1 171 ? -5.675 3.310 6.635 1.00 95.38 171 VAL A O 1
ATOM 1217 N N . GLN A 1 172 ? -7.246 4.875 7.008 1.00 93.50 172 GLN A N 1
ATOM 1218 C CA . GLN A 1 172 ? -7.244 4.803 8.462 1.00 93.50 172 GLN A CA 1
ATOM 1219 C C . GLN A 1 172 ? -8.644 4.397 8.912 1.00 93.50 172 GLN A C 1
ATOM 1221 O O . GLN A 1 172 ? -9.630 4.950 8.427 1.00 93.50 172 GLN A O 1
ATOM 1226 N N . ALA A 1 173 ? -8.723 3.438 9.827 1.00 91.31 173 ALA A N 1
ATOM 1227 C CA . ALA A 1 173 ? -9.974 2.972 10.397 1.00 91.31 173 ALA A CA 1
ATOM 1228 C C . ALA A 1 173 ? -9.962 3.115 11.916 1.00 91.31 173 ALA A C 1
ATOM 1230 O O . ALA A 1 173 ? -8.936 2.914 12.574 1.00 91.31 173 ALA A O 1
ATOM 1231 N N . ASP A 1 174 ? -11.129 3.439 12.464 1.00 87.12 174 ASP A N 1
ATOM 1232 C CA . ASP A 1 174 ? -11.316 3.478 13.904 1.00 87.12 174 ASP A CA 1
ATOM 1233 C C . ASP A 1 174 ? -11.343 2.053 14.466 1.00 87.12 174 ASP A C 1
ATOM 1235 O O . ASP A 1 174 ? -11.963 1.157 13.878 1.00 87.12 174 ASP A O 1
ATOM 1239 N N . PRO A 1 175 ? -10.696 1.812 15.615 1.00 79.56 175 PRO A N 1
ATOM 1240 C CA . PRO A 1 175 ? -10.744 0.508 16.244 1.00 79.56 175 PRO A CA 1
ATOM 1241 C C . PRO A 1 175 ? -12.165 0.187 16.732 1.00 79.56 175 PRO A C 1
ATOM 1243 O O . PRO A 1 175 ? -12.889 1.087 17.176 1.00 79.56 175 PRO A O 1
ATOM 1246 N N . PRO A 1 176 ? -12.580 -1.094 16.691 1.00 72.06 176 PRO A N 1
ATOM 1247 C CA . PRO A 1 176 ? -13.892 -1.497 17.173 1.00 72.06 176 PRO A CA 1
ATOM 1248 C C . PRO A 1 176 ? -14.055 -1.093 18.640 1.00 72.06 176 PRO A C 1
ATOM 1250 O O . PRO A 1 176 ? -13.225 -1.413 19.495 1.00 72.06 176 PRO A O 1
ATOM 1253 N N . ARG A 1 177 ? -15.135 -0.363 18.933 1.00 69.44 177 ARG A N 1
ATOM 1254 C CA . ARG A 1 177 ? -15.458 0.052 20.298 1.00 69.44 177 ARG A CA 1
ATOM 1255 C C . ARG A 1 177 ? -15.751 -1.201 21.114 1.00 69.44 177 ARG A C 1
ATOM 1257 O O . ARG A 1 177 ? -16.715 -1.908 20.832 1.00 69.44 177 ARG A O 1
ATOM 1264 N N . LEU A 1 178 ? -14.940 -1.461 22.136 1.00 61.56 178 LEU A N 1
ATOM 1265 C CA . LEU A 1 178 ? -15.300 -2.422 23.170 1.00 61.56 178 LEU A CA 1
ATOM 1266 C C . LEU A 1 178 ? -16.516 -1.847 23.903 1.00 61.56 178 LEU A C 1
ATOM 1268 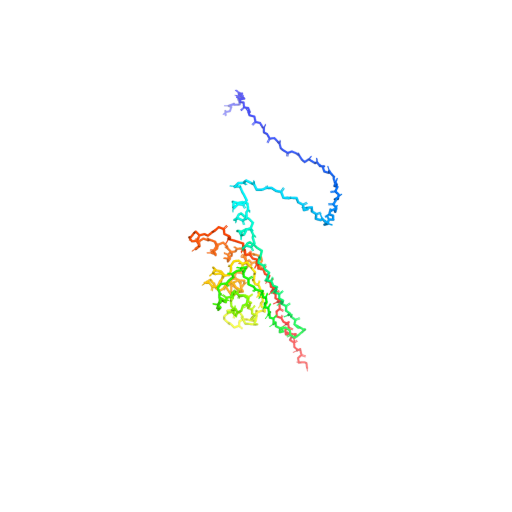O O . LEU A 1 178 ? -16.383 -0.941 24.724 1.00 61.56 178 LEU A O 1
ATOM 1272 N N . VAL A 1 179 ? -17.714 -2.318 23.556 1.00 58.22 179 VAL A N 1
ATOM 1273 C CA . VAL A 1 179 ? -18.914 -2.040 24.345 1.00 58.22 179 VAL A CA 1
ATOM 1274 C C . VAL A 1 179 ? -18.670 -2.676 25.707 1.00 58.22 179 VAL A C 1
ATOM 1276 O O . VAL A 1 179 ? -18.583 -3.898 25.816 1.00 58.22 179 VAL A O 1
ATOM 1279 N N . GLY A 1 180 ? -18.481 -1.841 26.730 1.00 56.44 180 GLY A N 1
ATOM 1280 C CA . GLY A 1 180 ? -18.363 -2.294 28.108 1.00 56.44 180 GLY A CA 1
ATOM 1281 C C . GLY A 1 180 ? -19.617 -3.079 28.470 1.00 56.44 180 GLY A C 1
ATOM 1282 O O . GLY A 1 180 ? -20.701 -2.509 28.561 1.00 56.44 180 GLY A O 1
ATOM 1283 N N . GLY A 1 181 ? -19.477 -4.396 28.608 1.00 57.38 181 GLY A N 1
ATOM 1284 C CA . GLY A 1 181 ? -20.547 -5.248 29.101 1.00 57.38 181 GLY A CA 1
ATOM 1285 C C . GLY A 1 181 ? -20.875 -4.837 30.529 1.00 57.38 181 GLY A C 1
ATOM 1286 O O . GLY A 1 181 ? -20.036 -4.957 31.420 1.00 57.38 181 GLY A O 1
ATOM 1287 N N . ASN A 1 182 ? -22.087 -4.331 30.734 1.00 54.81 182 ASN A N 1
ATOM 1288 C CA . ASN A 1 182 ? -22.648 -4.136 32.059 1.00 54.81 182 ASN A CA 1
ATOM 1289 C C . ASN A 1 182 ? -22.923 -5.538 32.629 1.00 54.81 182 ASN A C 1
ATOM 1291 O O . ASN A 1 182 ? -23.929 -6.159 32.287 1.00 54.81 182 ASN A O 1
ATOM 1295 N N . PHE A 1 183 ? -22.000 -6.070 33.430 1.00 53.66 183 PHE A N 1
ATOM 1296 C CA . PHE A 1 183 ? -22.269 -7.246 34.254 1.00 53.66 183 PHE A CA 1
ATOM 1297 C C . PHE A 1 183 ? -23.180 -6.794 35.400 1.00 53.66 183 PHE A C 1
ATOM 1299 O O . PHE A 1 183 ? -22.704 -6.232 36.387 1.00 53.66 183 PHE A O 1
ATOM 1306 N N . GLY A 1 184 ? -24.489 -6.928 35.180 1.00 52.19 184 GLY A N 1
ATOM 1307 C CA . GLY A 1 184 ? -25.521 -6.821 36.213 1.00 52.19 184 GLY A CA 1
ATOM 1308 C C . GLY A 1 184 ? -25.721 -8.133 36.952 1.00 52.19 184 GLY A C 1
ATOM 1309 O O . GLY A 1 184 ? -25.342 -9.187 36.391 1.00 52.19 184 GLY A O 1
#

Sequence (184 aa):
MLDDAKAVNDAPDIKMTNAKETNAISEVESQPSDQLRGDGVGDQISLLNALDEDLISDTVGVICLDSKGHMACGSSSSGIALKVSGRVGLAAMYGSGCWASSRGPFGAPFIVGCCVSGAGEYLMKGFAARECCISSSLSQAGPSSACKKVLQTIQENSQCSVDRSAGFLLVQADPPRLVGGNFG